Protein AF-A0A2X2VAJ1-F1 (afdb_monomer_lite)

Structure (mmCIF, N/CA/C/O backbone):
data_AF-A0A2X2VAJ1-F1
#
_entry.id   AF-A0A2X2VAJ1-F1
#
loop_
_atom_site.group_PDB
_atom_site.id
_atom_site.type_symbol
_atom_site.label_atom_id
_atom_site.label_alt_id
_atom_site.label_comp_id
_atom_site.label_asym_id
_atom_site.label_entity_id
_atom_site.label_seq_id
_atom_site.pdbx_PDB_ins_code
_atom_site.Cartn_x
_atom_site.Cartn_y
_atom_site.Cartn_z
_atom_site.occupancy
_atom_site.B_iso_or_equiv
_atom_site.auth_seq_id
_atom_site.auth_comp_id
_atom_site.auth_asym_id
_atom_site.auth_atom_id
_atom_site.pdbx_PDB_model_num
ATOM 1 N N . MET A 1 1 ? -18.942 -5.653 0.678 1.00 58.91 1 MET A N 1
ATOM 2 C CA . MET A 1 1 ? -19.621 -5.565 1.986 1.00 58.91 1 MET A CA 1
ATOM 3 C C . MET A 1 1 ? -18.575 -5.139 3.003 1.00 58.91 1 MET A C 1
ATOM 5 O O . MET A 1 1 ? -17.458 -5.630 2.904 1.00 58.91 1 MET A O 1
ATOM 9 N N . VAL A 1 2 ? -18.873 -4.180 3.876 1.00 66.88 2 VAL A N 1
ATOM 10 C CA . VAL A 1 2 ? -18.007 -3.808 5.008 1.00 66.88 2 VAL A CA 1
ATOM 11 C C . VAL A 1 2 ? -18.748 -4.240 6.264 1.00 66.88 2 VAL A C 1
ATOM 13 O O . VAL A 1 2 ? -19.938 -3.943 6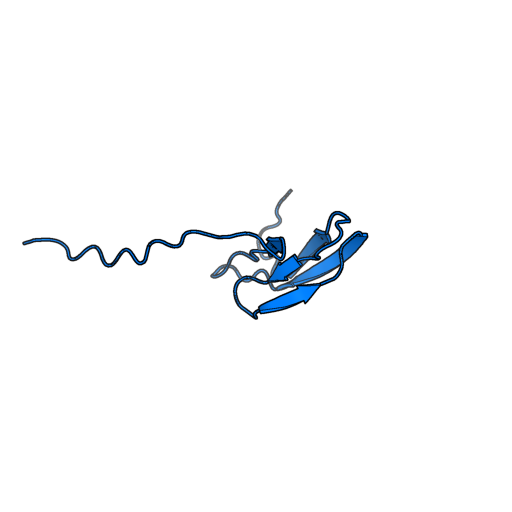.377 1.00 66.88 2 VAL A O 1
ATOM 16 N N . GLU A 1 3 ? -18.080 -4.967 7.158 1.00 72.81 3 GLU A N 1
ATOM 17 C CA . GLU A 1 3 ? -18.701 -5.469 8.384 1.00 72.81 3 GLU A CA 1
ATOM 18 C C . GLU A 1 3 ? -18.434 -4.533 9.576 1.00 72.81 3 GLU A C 1
ATOM 20 O O . GLU A 1 3 ? -17.287 -4.125 9.800 1.00 72.81 3 GLU A O 1
ATOM 25 N N . PRO A 1 4 ? -19.467 -4.174 10.364 1.00 69.00 4 PRO A N 1
ATOM 26 C CA . PRO A 1 4 ? -19.290 -3.402 11.588 1.00 69.00 4 PRO A CA 1
ATOM 27 C C . PRO A 1 4 ? -18.360 -4.121 12.571 1.00 69.00 4 PRO A C 1
ATOM 29 O O . PRO A 1 4 ? -18.529 -5.303 12.847 1.00 69.00 4 PRO A O 1
ATOM 32 N N . GLY A 1 5 ? -17.389 -3.398 13.132 1.00 73.31 5 GLY A N 1
ATOM 33 C CA . GLY A 1 5 ? -16.460 -3.951 14.125 1.00 73.31 5 GLY A CA 1
ATOM 34 C C . GLY A 1 5 ? -15.237 -4.666 13.545 1.00 73.31 5 GLY A C 1
ATOM 35 O O . GLY A 1 5 ? -14.332 -4.985 14.311 1.00 73.31 5 GLY A O 1
ATOM 36 N N . GLN A 1 6 ? -15.147 -4.848 12.225 1.00 78.12 6 GLN A N 1
ATOM 37 C CA . GLN A 1 6 ? -13.950 -5.394 11.591 1.00 78.12 6 GLN A CA 1
ATOM 38 C C . GLN A 1 6 ? -12.747 -4.459 11.822 1.00 78.12 6 GLN A C 1
ATOM 40 O O . GLN A 1 6 ? -12.835 -3.250 11.603 1.00 78.12 6 GLN A O 1
ATOM 45 N N . ARG A 1 7 ? -11.646 -5.019 12.340 1.00 83.00 7 ARG A N 1
ATOM 46 C CA . ARG A 1 7 ? -10.401 -4.299 12.685 1.00 83.00 7 ARG A CA 1
ATOM 47 C C . ARG A 1 7 ? -9.223 -4.668 11.795 1.00 83.00 7 ARG A C 1
ATOM 49 O O . ARG A 1 7 ? -8.155 -4.094 11.945 1.00 83.00 7 ARG A O 1
ATOM 56 N N . GLU A 1 8 ? -9.431 -5.592 10.868 1.00 88.62 8 GLU A N 1
ATOM 57 C CA . GLU A 1 8 ? -8.443 -6.037 9.895 1.00 88.62 8 GLU A CA 1
ATOM 58 C C . GLU A 1 8 ? -9.115 -6.188 8.539 1.00 88.62 8 GLU A C 1
ATOM 60 O O . GLU A 1 8 ? -10.265 -6.626 8.449 1.00 88.62 8 GLU A O 1
ATOM 65 N N . ARG A 1 9 ? -8.401 -5.864 7.465 1.00 88.75 9 ARG A N 1
ATOM 66 C CA . ARG A 1 9 ? -8.910 -5.997 6.108 1.00 88.75 9 ARG A CA 1
ATOM 67 C C . ARG A 1 9 ? -7.919 -6.731 5.230 1.00 88.75 9 ARG A C 1
ATOM 69 O O . ARG A 1 9 ? -6.766 -6.332 5.101 1.00 88.75 9 ARG A O 1
ATOM 76 N N . ARG A 1 10 ? -8.413 -7.779 4.574 1.00 92.44 10 ARG A N 1
ATOM 77 C CA . ARG A 1 10 ? -7.679 -8.481 3.526 1.00 92.44 10 ARG A CA 1
ATOM 78 C C . ARG A 1 10 ? -7.866 -7.749 2.197 1.00 92.44 10 ARG A C 1
ATOM 80 O O . ARG A 1 10 ? -9.002 -7.530 1.772 1.00 92.44 10 ARG A O 1
ATOM 87 N N . VAL A 1 11 ? -6.770 -7.366 1.549 1.00 93.19 11 VAL A N 1
ATOM 88 C CA . VAL A 1 11 ? -6.767 -6.607 0.289 1.00 93.19 11 VAL A CA 1
ATOM 89 C C . VAL A 1 11 ? -5.875 -7.277 -0.747 1.00 93.19 11 VAL A C 1
ATOM 91 O O . VAL A 1 11 ? -4.838 -7.848 -0.413 1.00 93.19 11 VAL A O 1
ATOM 94 N N . TRP A 1 12 ? -6.312 -7.253 -2.004 1.00 96.06 12 TRP A N 1
ATOM 95 C CA . TRP A 1 12 ? -5.511 -7.716 -3.131 1.00 96.06 12 TRP A CA 1
ATOM 96 C C . TRP A 1 12 ? -4.661 -6.558 -3.628 1.00 96.06 12 TRP A C 1
ATOM 98 O O . TRP A 1 12 ? -5.196 -5.481 -3.894 1.00 96.06 12 TRP A O 1
ATOM 108 N N . LEU A 1 13 ? -3.364 -6.798 -3.775 1.00 97.44 13 LEU A N 1
ATOM 109 C CA . LEU A 1 13 ? -2.424 -5.895 -4.412 1.00 97.44 13 LEU A CA 1
ATOM 110 C C . LEU A 1 13 ? -2.289 -6.307 -5.874 1.00 97.44 13 LEU A C 1
ATOM 112 O O . LEU A 1 13 ? -1.710 -7.359 -6.149 1.00 97.44 13 LEU A O 1
ATOM 116 N N . PRO A 1 14 ? -2.795 -5.513 -6.831 1.00 97.62 14 PRO A N 1
ATOM 117 C CA . PRO A 1 14 ? -2.570 -5.790 -8.237 1.00 97.62 14 PRO A CA 1
ATOM 118 C C . PRO A 1 14 ? -1.080 -5.829 -8.552 1.00 97.62 14 PRO A C 1
ATOM 120 O O . PRO A 1 14 ? -0.292 -5.037 -8.016 1.00 97.62 14 PRO A O 1
ATOM 123 N N . ASP A 1 15 ? -0.721 -6.760 -9.427 1.00 97.81 15 ASP A N 1
ATOM 124 C CA . ASP A 1 15 ? 0.643 -6.879 -9.907 1.00 97.81 15 ASP A CA 1
ATOM 125 C C . ASP A 1 15 ? 1.075 -5.613 -10.656 1.00 97.81 15 ASP A C 1
ATOM 127 O O . ASP A 1 15 ? 0.295 -5.009 -11.398 1.00 97.81 15 ASP A O 1
ATOM 131 N N . ASN A 1 16 ? 2.299 -5.173 -10.385 1.00 96.06 16 ASN A N 1
ATOM 132 C CA . ASN A 1 16 ? 2.961 -4.066 -11.058 1.00 96.06 16 ASN A CA 1
ATOM 133 C C . ASN A 1 16 ? 4.468 -4.111 -10.769 1.00 96.06 16 ASN A C 1
ATOM 135 O O . ASN A 1 16 ? 4.904 -4.663 -9.764 1.00 96.06 16 ASN A O 1
ATOM 139 N N . GLU A 1 17 ? 5.249 -3.450 -11.617 1.00 96.75 17 GLU A N 1
ATOM 140 C CA . GLU A 1 17 ? 6.719 -3.484 -11.579 1.00 96.75 17 GLU A CA 1
ATOM 141 C C . GLU A 1 17 ? 7.340 -2.832 -10.332 1.00 96.75 17 GLU A C 1
ATOM 143 O O . GLU A 1 17 ? 8.499 -3.074 -10.014 1.00 96.75 17 GLU A O 1
ATOM 148 N N . THR A 1 18 ? 6.586 -1.980 -9.635 1.00 97.31 18 THR A N 1
ATOM 149 C CA . THR A 1 18 ? 7.109 -1.073 -8.601 1.00 97.31 18 THR A CA 1
ATOM 150 C C . THR A 1 18 ? 6.714 -1.482 -7.175 1.00 97.31 18 THR A C 1
ATOM 152 O O . THR A 1 18 ? 7.393 -1.128 -6.212 1.00 97.31 18 THR A O 1
ATOM 155 N N . GLY A 1 19 ? 5.637 -2.250 -7.018 1.00 97.75 19 GLY A N 1
ATOM 156 C CA . GLY A 1 19 ? 5.040 -2.584 -5.727 1.00 97.75 19 GLY A CA 1
ATOM 157 C C . GLY A 1 19 ? 4.197 -1.455 -5.125 1.00 97.75 19 GLY A C 1
ATOM 158 O O . GLY A 1 19 ? 3.805 -0.493 -5.796 1.00 97.75 19 GLY A O 1
ATOM 159 N N . TRP A 1 20 ? 3.889 -1.610 -3.844 1.00 98.12 20 TRP A N 1
ATOM 160 C CA . TRP A 1 20 ? 2.989 -0.760 -3.070 1.00 98.12 20 TRP A CA 1
ATOM 161 C C . TRP A 1 20 ? 3.630 -0.388 -1.737 1.00 98.12 20 TRP A C 1
ATOM 163 O O . TRP A 1 20 ? 4.345 -1.196 -1.158 1.00 98.12 20 TRP A O 1
ATOM 173 N N . TYR A 1 21 ? 3.334 0.804 -1.238 1.00 96.88 21 TYR A N 1
ATOM 174 C CA . TYR A 1 21 ? 3.686 1.252 0.101 1.00 96.88 21 TYR A CA 1
ATOM 175 C C . TYR A 1 21 ? 2.428 1.470 0.931 1.00 96.88 21 TYR A C 1
ATOM 177 O O . TYR A 1 21 ? 1.465 2.064 0.443 1.00 96.88 21 TYR A O 1
ATOM 185 N N . ASP A 1 22 ? 2.444 1.040 2.186 1.00 94.69 22 ASP A N 1
ATOM 186 C CA . ASP A 1 22 ? 1.508 1.549 3.183 1.00 94.69 22 ASP A CA 1
ATOM 187 C C . ASP A 1 22 ? 1.863 3.000 3.513 1.00 94.69 22 ASP A C 1
ATOM 189 O O . ASP A 1 22 ? 3.009 3.317 3.833 1.00 94.69 22 ASP A O 1
ATOM 193 N N . PHE A 1 23 ? 0.881 3.890 3.374 1.00 92.06 23 PHE A N 1
ATOM 194 C CA . PHE A 1 23 ? 1.082 5.335 3.468 1.00 92.06 23 PHE A CA 1
ATOM 195 C C . PHE A 1 23 ? 1.620 5.767 4.834 1.00 92.06 23 PHE A C 1
ATOM 197 O O . PHE A 1 23 ? 2.334 6.757 4.929 1.00 92.06 23 PHE A O 1
ATOM 204 N N . ASP A 1 24 ? 1.285 5.028 5.886 1.00 90.19 24 ASP A N 1
ATOM 205 C CA . ASP A 1 24 ? 1.558 5.433 7.254 1.00 90.19 24 ASP A CA 1
ATOM 206 C C . ASP A 1 24 ? 2.792 4.771 7.862 1.00 90.19 24 ASP A C 1
ATOM 208 O O . ASP A 1 24 ? 3.597 5.427 8.521 1.00 90.19 24 ASP A O 1
ATOM 212 N N . SER A 1 25 ? 2.918 3.456 7.695 1.00 91.81 25 SER A N 1
ATOM 213 C CA . SER A 1 25 ? 4.063 2.687 8.192 1.00 91.81 25 SER A CA 1
ATOM 214 C C . SER A 1 25 ? 5.267 2.761 7.257 1.00 91.81 25 SER A C 1
ATOM 216 O O . SER A 1 25 ? 6.377 2.430 7.672 1.00 91.81 25 SER A O 1
ATOM 218 N N . HIS A 1 26 ? 5.056 3.196 6.009 1.00 93.62 26 HIS A N 1
ATOM 219 C CA . HIS A 1 26 ? 6.031 3.152 4.921 1.00 93.62 26 HIS A CA 1
ATOM 220 C C . HIS A 1 26 ? 6.535 1.734 4.593 1.00 93.62 26 HIS A C 1
ATOM 222 O O . HIS A 1 26 ? 7.569 1.578 3.939 1.00 93.62 26 HIS A O 1
ATOM 228 N N . GLU A 1 27 ? 5.816 0.690 5.018 1.00 95.94 27 GLU A N 1
ATOM 229 C CA . GLU A 1 27 ? 6.126 -0.693 4.662 1.00 95.94 27 GLU A CA 1
ATOM 230 C C . GLU A 1 27 ? 5.871 -0.936 3.169 1.00 95.94 27 GLU A C 1
ATOM 232 O O . GLU A 1 27 ? 4.873 -0.469 2.618 1.00 95.94 27 GLU 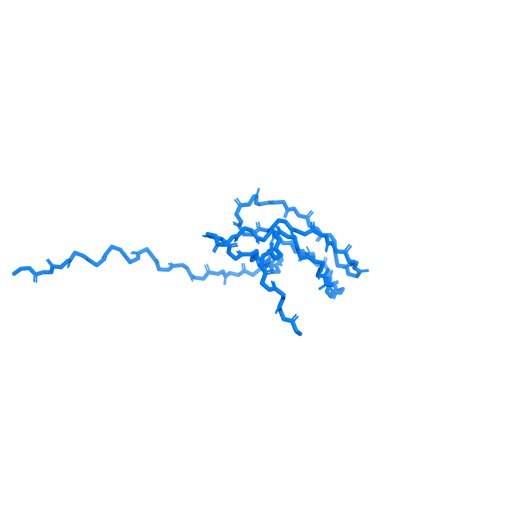A O 1
ATOM 237 N N . TRP A 1 28 ? 6.779 -1.662 2.511 1.00 97.19 28 TRP A N 1
ATOM 238 C CA . TRP A 1 28 ? 6.665 -2.014 1.096 1.00 97.19 28 TRP A CA 1
ATOM 239 C C . TRP A 1 28 ? 6.137 -3.434 0.907 1.00 97.19 28 TRP A C 1
ATOM 241 O O . TRP A 1 28 ? 6.571 -4.367 1.581 1.00 97.19 28 TRP A O 1
ATOM 251 N N . PHE A 1 29 ? 5.295 -3.612 -0.106 1.00 97.56 29 PHE A N 1
ATOM 252 C CA . PHE A 1 29 ? 4.747 -4.895 -0.519 1.00 97.56 29 PHE A CA 1
ATOM 253 C C . PHE A 1 29 ? 4.895 -5.089 -2.032 1.00 97.56 29 PHE A C 1
ATOM 255 O O . PHE A 1 29 ? 4.630 -4.176 -2.822 1.00 97.56 29 PHE A O 1
ATOM 262 N N . SER A 1 30 ? 5.243 -6.305 -2.461 1.00 97.94 30 SER A N 1
ATOM 263 C CA . SER A 1 30 ? 5.191 -6.667 -3.882 1.00 97.94 30 SER A CA 1
ATOM 264 C C . SER A 1 30 ? 3.746 -6.729 -4.398 1.00 97.94 30 SER A C 1
ATOM 266 O O . SER A 1 30 ? 2.794 -6.914 -3.637 1.00 97.94 30 SER A O 1
ATOM 268 N N . GLY A 1 31 ? 3.562 -6.563 -5.708 1.00 97.62 31 GLY A N 1
ATOM 269 C CA . GLY A 1 31 ? 2.269 -6.784 -6.353 1.00 97.62 31 GLY A CA 1
ATOM 270 C C . GLY A 1 31 ? 1.917 -8.273 -6.481 1.00 97.62 31 GLY A C 1
ATOM 271 O O . GLY A 1 31 ? 2.722 -9.151 -6.177 1.00 97.62 31 GLY A O 1
ATOM 272 N N . GLY A 1 32 ? 0.693 -8.557 -6.925 1.00 97.62 32 GLY A N 1
ATOM 273 C CA . GLY A 1 32 ? 0.240 -9.913 -7.239 1.00 97.62 32 GLY A CA 1
ATOM 274 C C . GLY A 1 32 ? -0.048 -10.781 -6.013 1.00 97.62 32 GLY A C 1
ATOM 275 O O . GLY A 1 32 ? 0.038 -12.006 -6.100 1.00 97.62 32 GLY A O 1
ATOM 276 N N . GLN A 1 33 ? -0.387 -10.177 -4.872 1.00 97.56 33 GLN A N 1
ATOM 277 C CA . GLN A 1 33 ? -0.619 -10.911 -3.628 1.00 97.56 33 GLN A CA 1
ATOM 278 C C . GLN A 1 33 ? -1.788 -10.366 -2.810 1.00 97.56 33 GLN A C 1
ATOM 280 O O . GLN A 1 33 ? -2.220 -9.226 -2.960 1.00 97.56 33 GLN A O 1
ATOM 285 N N . TRP A 1 34 ? -2.279 -11.199 -1.897 1.00 97.56 34 TRP A N 1
ATOM 286 C CA . TRP A 1 34 ? -3.183 -10.763 -0.840 1.00 97.56 34 TRP A CA 1
ATOM 287 C C . TRP A 1 34 ? -2.382 -10.397 0.403 1.00 97.56 34 TRP A C 1
ATOM 289 O O . TRP A 1 34 ? -1.568 -11.203 0.845 1.00 97.56 34 TRP A O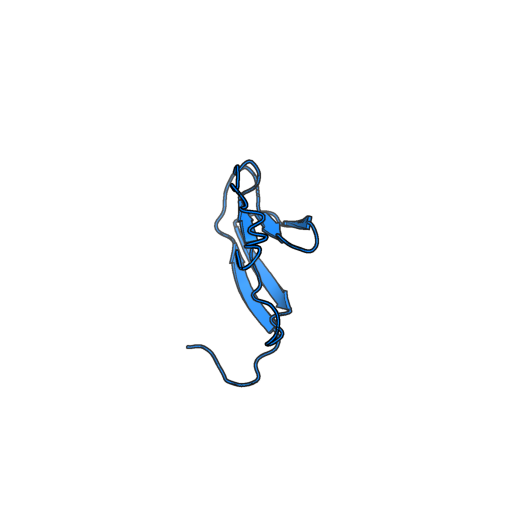 1
ATOM 299 N N . ILE A 1 35 ? -2.692 -9.257 1.014 1.00 95.62 35 ILE A N 1
ATOM 300 C CA . ILE A 1 35 ? -2.170 -8.875 2.332 1.00 95.62 35 ILE A CA 1
ATOM 301 C C . ILE A 1 35 ? -3.316 -8.628 3.315 1.00 95.62 35 ILE A C 1
ATOM 303 O O . ILE A 1 35 ? -4.448 -8.357 2.900 1.00 95.62 35 ILE A O 1
ATOM 307 N N . THR A 1 36 ? -3.027 -8.723 4.611 1.00 94.06 36 THR A N 1
ATOM 308 C CA . THR A 1 36 ? -3.953 -8.354 5.689 1.00 94.06 36 THR A CA 1
ATOM 309 C C . THR A 1 36 ? -3.399 -7.128 6.393 1.00 94.06 36 THR A C 1
ATOM 311 O O . THR A 1 36 ? -2.274 -7.155 6.879 1.00 94.06 36 THR A O 1
ATOM 314 N N . LEU A 1 37 ? -4.193 -6.063 6.441 1.00 90.56 37 LEU A N 1
ATOM 315 C CA . LEU A 1 37 ? -3.834 -4.813 7.099 1.00 90.56 37 LEU A CA 1
ATOM 316 C C . LEU A 1 37 ? -4.719 -4.575 8.310 1.00 90.56 37 LEU A C 1
ATOM 318 O O . LEU A 1 37 ? -5.910 -4.892 8.284 1.00 90.56 37 LEU A O 1
ATOM 322 N N . ASN A 1 38 ? -4.158 -3.928 9.328 1.00 86.62 38 ASN A N 1
ATOM 323 C CA . ASN A 1 38 ? -4.954 -3.348 10.399 1.00 86.62 38 ASN A CA 1
ATOM 324 C C . ASN A 1 38 ? -5.844 -2.231 9.829 1.00 86.62 38 ASN A C 1
ATOM 326 O O . ASN A 1 38 ? -5.389 -1.351 9.104 1.00 86.62 38 ASN A O 1
ATOM 330 N N . ALA A 1 39 ? -7.124 -2.276 10.173 1.00 84.69 39 ALA A N 1
ATOM 331 C CA . ALA A 1 39 ? -8.163 -1.334 9.775 1.00 84.69 39 ALA A CA 1
ATOM 332 C C . ALA A 1 39 ? -8.950 -0.863 11.016 1.00 84.69 39 ALA A C 1
ATOM 334 O O . ALA A 1 39 ? -10.142 -1.166 11.147 1.00 84.69 39 ALA A O 1
ATOM 335 N N . PRO A 1 40 ? -8.300 -0.199 11.993 1.00 81.56 40 PRO A N 1
ATOM 336 C CA . PRO A 1 40 ? -9.001 0.342 13.151 1.00 81.56 40 PRO A CA 1
ATOM 337 C C . PRO A 1 40 ? -9.968 1.453 12.717 1.00 81.56 40 PRO A C 1
ATOM 339 O O . PRO A 1 40 ? -9.793 2.085 11.683 1.00 81.56 40 PRO A O 1
ATOM 342 N N . LEU A 1 41 ? -10.997 1.725 13.523 1.00 81.81 41 LEU A N 1
ATOM 343 C CA . LEU A 1 41 ? -12.031 2.708 13.161 1.00 81.81 41 LEU A CA 1
ATOM 344 C C . LEU A 1 41 ? -11.466 4.124 12.938 1.00 81.81 41 LEU A C 1
ATOM 346 O O . LEU A 1 41 ? -12.008 4.893 12.153 1.00 81.81 41 LEU A O 1
ATOM 350 N N . GLU A 1 42 ? -10.378 4.446 13.629 1.00 82.56 42 GLU A N 1
ATOM 351 C CA . GLU A 1 42 ? -9.739 5.763 13.629 1.00 82.56 42 GLU A CA 1
ATOM 352 C C . GLU A 1 42 ? -8.850 5.998 12.400 1.00 82.56 42 GLU A C 1
ATOM 354 O O . GLU A 1 42 ? -8.395 7.119 12.183 1.00 82.56 42 GLU A O 1
ATOM 359 N N . LYS A 1 43 ? -8.582 4.956 11.598 1.00 79.69 43 LYS A N 1
ATOM 360 C CA . LYS A 1 43 ? -7.613 5.025 10.505 1.00 79.69 43 LYS A CA 1
ATOM 361 C C . LYS A 1 43 ? -7.968 4.107 9.345 1.00 79.69 43 LYS A C 1
ATOM 363 O O . LYS A 1 43 ? -8.109 2.896 9.496 1.00 79.69 43 LYS A O 1
ATOM 368 N N . LEU A 1 44 ? -8.039 4.692 8.156 1.00 84.44 44 LEU A N 1
ATOM 369 C CA . LEU A 1 44 ? -8.230 3.935 6.926 1.00 84.44 44 LEU A CA 1
ATOM 370 C C . LEU A 1 44 ? -6.881 3.385 6.439 1.00 84.44 44 LEU A C 1
ATOM 372 O O . LEU A 1 44 ? -5.944 4.168 6.307 1.00 84.44 44 LEU A O 1
ATOM 376 N N . PRO A 1 45 ? -6.772 2.079 6.131 1.00 87.69 45 PRO A N 1
ATOM 377 C CA . PRO A 1 45 ? -5.571 1.539 5.508 1.00 87.69 45 PRO A CA 1
ATOM 378 C C . PRO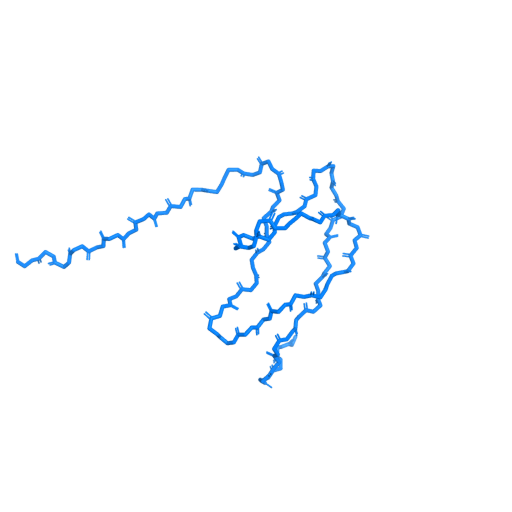 A 1 45 ? -5.447 2.090 4.083 1.00 87.69 45 PRO A C 1
ATOM 380 O O . PRO A 1 45 ? -6.310 1.834 3.235 1.00 87.69 45 PRO A O 1
ATOM 383 N N . LEU A 1 46 ? -4.388 2.862 3.838 1.00 91.62 46 LEU A N 1
ATOM 384 C CA . LEU A 1 46 ? -4.118 3.527 2.568 1.00 91.62 46 LEU A CA 1
ATOM 385 C C . LEU A 1 46 ? -2.830 2.975 1.957 1.00 91.62 46 LEU A C 1
ATOM 387 O O . LEU A 1 46 ? -1.751 3.103 2.525 1.00 91.62 46 LEU A O 1
ATOM 391 N N . LEU A 1 47 ? -2.955 2.394 0.766 1.00 95.31 47 LEU A N 1
ATOM 392 C CA . LEU A 1 47 ? -1.835 1.865 -0.002 1.00 95.31 47 LEU A CA 1
ATOM 393 C C . LEU A 1 47 ? -1.585 2.727 -1.233 1.00 95.31 47 LEU A C 1
ATOM 395 O O . LEU A 1 47 ? -2.513 3.088 -1.961 1.00 95.31 47 LEU A O 1
ATOM 399 N N . VAL A 1 48 ? -0.317 3.008 -1.491 1.00 96.12 48 VAL A N 1
ATOM 400 C CA . VAL A 1 48 ? 0.144 3.901 -2.548 1.00 96.12 48 VAL A CA 1
ATOM 401 C C . VAL A 1 48 ? 1.070 3.131 -3.466 1.00 96.12 48 VAL A C 1
ATOM 403 O O . VAL A 1 48 ? 1.977 2.443 -3.008 1.00 96.12 48 VAL A O 1
ATOM 406 N N . ARG A 1 49 ? 0.873 3.236 -4.780 1.00 96.56 49 ARG A N 1
ATOM 407 C CA . ARG A 1 49 ? 1.795 2.612 -5.731 1.00 96.56 49 ARG A CA 1
ATOM 408 C C . ARG A 1 49 ? 3.180 3.251 -5.601 1.00 96.56 49 ARG A C 1
ATOM 410 O O . ARG A 1 49 ? 3.302 4.475 -5.610 1.00 96.56 49 ARG A O 1
ATOM 417 N N . ALA A 1 50 ? 4.220 2.431 -5.531 1.00 95.19 50 ALA A N 1
ATOM 418 C CA . ALA A 1 50 ? 5.589 2.922 -5.493 1.00 95.19 50 ALA A CA 1
ATOM 419 C C . ALA A 1 50 ? 5.921 3.756 -6.745 1.00 95.19 50 ALA A C 1
ATOM 421 O O . ALA A 1 50 ? 5.545 3.412 -7.866 1.00 95.19 50 ALA A O 1
ATOM 422 N N . GLY A 1 51 ? 6.601 4.885 -6.537 1.00 92.06 51 GLY A N 1
ATOM 423 C CA . GLY A 1 51 ? 6.901 5.859 -7.592 1.00 92.06 51 G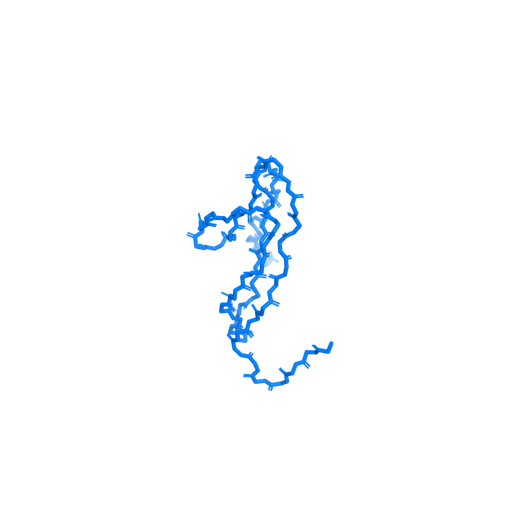LY A CA 1
ATOM 424 C C . GLY A 1 51 ? 5.767 6.846 -7.903 1.00 92.06 51 GLY A C 1
ATOM 425 O O . GLY A 1 51 ? 5.958 7.729 -8.737 1.00 92.06 51 GLY A O 1
ATOM 426 N N . ALA A 1 52 ? 4.607 6.746 -7.244 1.00 91.44 52 ALA A N 1
ATOM 427 C CA . ALA A 1 52 ? 3.567 7.765 -7.355 1.00 91.44 52 ALA A CA 1
ATOM 428 C C . ALA A 1 52 ? 3.946 9.033 -6.570 1.00 91.44 52 ALA A C 1
ATOM 430 O O . ALA A 1 52 ? 4.348 8.961 -5.411 1.00 91.44 52 ALA A O 1
ATOM 431 N N . GLY A 1 53 ? 3.760 10.204 -7.183 1.00 90.38 53 GLY A N 1
ATOM 432 C CA . GLY A 1 53 ? 3.761 11.479 -6.469 1.00 90.38 53 GLY A CA 1
ATOM 433 C C . GLY A 1 53 ? 2.372 11.755 -5.902 1.00 90.38 53 GLY A C 1
ATOM 434 O O . GLY A 1 53 ? 1.443 12.002 -6.671 1.00 90.38 53 GLY A O 1
ATOM 435 N N . LEU A 1 54 ? 2.223 11.708 -4.576 1.00 88.81 54 LEU A N 1
ATOM 436 C CA . LEU A 1 54 ? 0.984 12.084 -3.896 1.00 88.81 54 LEU A CA 1
ATOM 437 C C . LEU A 1 54 ? 1.079 13.525 -3.384 1.00 88.81 54 LEU A C 1
ATOM 439 O O . LEU A 1 54 ? 1.802 13.771 -2.418 1.00 88.81 54 LEU A O 1
ATOM 443 N N . PRO A 1 55 ? 0.373 14.490 -3.996 1.00 90.31 55 PRO A N 1
ATOM 444 C CA . PRO A 1 55 ? 0.297 15.831 -3.445 1.00 90.31 55 PRO A CA 1
ATOM 445 C C . PRO A 1 55 ? -0.518 15.794 -2.150 1.00 90.31 55 PRO A C 1
ATOM 447 O O . PRO A 1 55 ? -1.685 15.402 -2.149 1.00 90.31 55 PRO A O 1
ATOM 450 N N . LEU A 1 56 ? 0.104 16.215 -1.054 1.00 88.56 56 LEU A N 1
ATOM 451 C CA . LEU A 1 56 ? -0.549 16.361 0.240 1.00 88.56 56 LEU A CA 1
ATOM 452 C C . LEU A 1 56 ? -0.770 17.846 0.503 1.00 88.56 56 LEU A C 1
ATOM 454 O O . LEU A 1 56 ? 0.135 18.659 0.325 1.00 88.56 56 LEU A O 1
ATOM 458 N N . SER A 1 57 ? -1.986 18.200 0.907 1.00 86.38 57 SER A N 1
ATOM 459 C CA . SER A 1 57 ? -2.250 19.528 1.445 1.00 86.38 57 SER A CA 1
ATOM 460 C C . SER A 1 57 ? -2.054 19.473 2.951 1.00 86.38 57 SER A C 1
ATOM 462 O O . SER A 1 57 ? -2.776 18.762 3.646 1.00 86.38 57 SER A O 1
ATOM 464 N N . GLU A 1 58 ? -1.104 20.249 3.454 1.00 76.62 58 GLU A N 1
ATOM 465 C CA . GLU A 1 58 ? -1.041 20.594 4.870 1.00 76.62 58 GLU A CA 1
ATOM 466 C C . GLU A 1 58 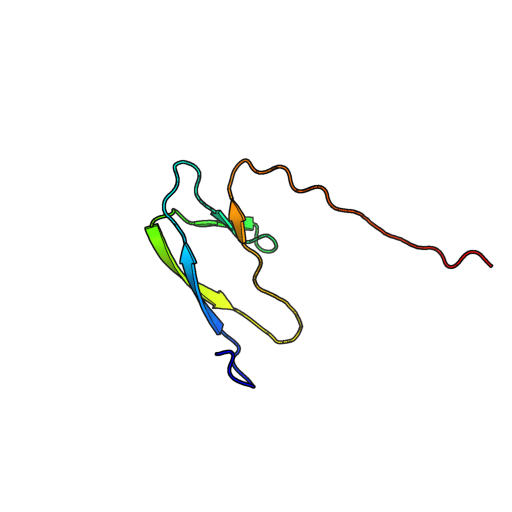? -2.028 21.733 5.101 1.00 76.62 58 GLU A C 1
ATOM 468 O O . GLU A 1 58 ? -1.671 22.910 5.091 1.00 76.62 58 GLU A O 1
ATOM 473 N N . THR A 1 59 ? -3.313 21.411 5.194 1.00 65.56 59 THR A N 1
ATOM 474 C CA . THR A 1 59 ? -4.313 22.435 5.475 1.00 65.56 59 THR A CA 1
ATOM 475 C C . THR A 1 59 ? -4.364 22.703 6.974 1.00 65.56 59 THR A C 1
ATOM 477 O O . THR A 1 59 ? -5.244 22.228 7.684 1.00 65.56 59 THR A O 1
ATOM 480 N N . ASP A 1 60 ? -3.418 23.516 7.455 1.00 62.03 60 ASP A N 1
ATOM 481 C CA . ASP A 1 60 ? -3.718 24.434 8.551 1.00 62.03 60 ASP A CA 1
ATOM 482 C C . ASP A 1 60 ? -4.640 25.498 7.951 1.00 62.03 60 ASP A C 1
ATOM 484 O O . ASP A 1 60 ? -4.218 26.380 7.202 1.00 62.03 60 ASP A O 1
ATOM 488 N N . HIS A 1 61 ? -5.942 25.341 8.164 1.00 62.69 61 HIS A N 1
ATOM 489 C CA . HIS A 1 61 ? -6.886 26.424 7.950 1.00 62.69 61 HIS A CA 1
ATOM 490 C C . HIS A 1 61 ? -6.949 27.214 9.260 1.00 62.69 61 HIS A C 1
ATOM 492 O O . HIS A 1 61 ? -7.797 26.890 10.101 1.00 62.69 61 HIS A O 1
ATOM 498 N N . PRO A 1 62 ? -6.109 28.245 9.486 1.00 65.25 62 PRO A N 1
ATOM 499 C CA . PRO A 1 62 ? -6.378 29.153 10.577 1.00 65.25 62 PRO A CA 1
ATOM 500 C C . PRO A 1 62 ? -7.733 29.779 10.264 1.00 65.25 62 PRO A C 1
ATOM 502 O O . PRO A 1 62 ? -7.915 30.420 9.227 1.00 65.25 62 PRO A O 1
ATOM 505 N N . CYS A 1 63 ? -8.707 29.531 11.137 1.00 61.12 63 CYS A N 1
ATOM 506 C CA . CYS A 1 63 ? -9.968 30.252 11.141 1.00 61.12 63 CYS A CA 1
ATOM 507 C C . CYS A 1 63 ? -9.615 31.743 11.233 1.00 61.12 63 CYS A C 1
ATOM 509 O O . CYS A 1 63 ? -9.227 32.227 12.300 1.00 61.12 63 CYS A O 1
ATOM 511 N N . GLN A 1 64 ? -9.623 32.438 10.094 1.00 62.03 64 GLN A N 1
ATOM 512 C CA . GLN A 1 64 ? -9.317 33.860 10.043 1.00 62.03 64 GLN A CA 1
ATOM 513 C C . GLN A 1 64 ? -10.459 34.584 10.755 1.00 62.03 64 GLN A C 1
ATOM 515 O O . GLN A 1 64 ? -11.616 34.490 10.342 1.00 62.03 64 GLN A O 1
ATOM 520 N N . ARG A 1 65 ? -10.107 35.206 11.881 1.00 51.09 65 ARG A N 1
ATOM 521 C CA . ARG A 1 65 ? -10.981 36.020 12.724 1.00 51.09 65 ARG A CA 1
ATOM 522 C C . ARG A 1 65 ? -11.212 37.392 12.113 1.00 51.09 65 ARG A C 1
ATOM 524 O O . ARG A 1 65 ? -10.232 37.937 11.559 1.00 51.09 65 ARG A O 1
#

pLDDT: mean 86.72, std 12.19, range [51.09, 98.12]

Secondary structure (DSSP, 8-state):
---TT--EEEEEE---SS-EEETTT--EE-SSEEEEEE--TT----EEETT--------------

Radius of gyration: 15.21 Å; chains: 1; bounding box: 27×47×26 Å

InterPro domains:
  IPR013780 Glycosyl hydrolase, all-beta [G3DSA:2.60.40.1180] (1-50)
  IPR048395 Glycosyl hydrolase family 31, C-terminal domain [PF21365] (2-52)
  IPR051816 Glycosyl Hydrolase Family 31 [PTHR43863] (2-60)

Foldseek 3Di:
DDDPPDQKDKDAFAADPQFKAFPPVRDTDHHDDIDMDGDDPVDHGDIDGGPDDDDDDPDPPPPDD

Sequence (65 aa):
MVEPGQRERRVWLPDNETGWYDFDSHEWFSGGQWITLNAPLEKLPLLVRAGAGLPLSETDHPCQR

Organism: Citrobacter koseri (NCBI:txid545)